Protein AF-A0A7S3JHF4-F1 (afdb_monomer)

Structure (mmCIF, N/CA/C/O backbone):
data_AF-A0A7S3JHF4-F1
#
_entry.id   AF-A0A7S3JHF4-F1
#
loop_
_atom_site.group_PDB
_atom_site.id
_atom_site.type_symbol
_atom_site.label_atom_id
_atom_site.label_alt_id
_atom_site.label_comp_id
_atom_site.label_asym_id
_atom_site.label_entity_id
_atom_site.label_seq_id
_atom_site.pdbx_PDB_ins_code
_atom_site.Cartn_x
_atom_site.Cartn_y
_atom_site.Cartn_z
_atom_site.occupancy
_atom_site.B_iso_or_equiv
_atom_site.auth_seq_id
_atom_site.auth_comp_id
_atom_site.auth_asym_id
_atom_site.auth_atom_id
_atom_site.pdbx_PDB_model_num
ATOM 1 N N . HIS A 1 1 ? -12.351 -15.650 -15.885 1.00 65.19 1 HIS A N 1
ATOM 2 C CA . HIS A 1 1 ? -13.667 -15.090 -15.535 1.00 65.19 1 HIS A CA 1
ATOM 3 C C . HIS A 1 1 ? -14.521 -16.202 -14.937 1.00 65.19 1 HIS A C 1
ATOM 5 O O . HIS A 1 1 ? -14.428 -17.332 -15.411 1.00 65.19 1 HIS A O 1
ATOM 11 N N . ARG A 1 2 ? -15.262 -15.933 -13.858 1.00 77.56 2 ARG A N 1
ATOM 12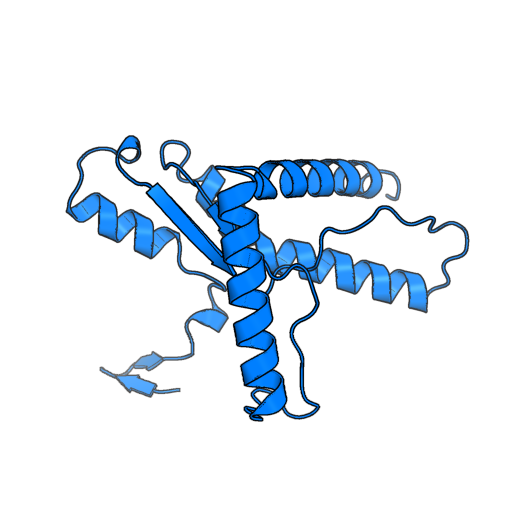 C CA . ARG A 1 2 ? -16.163 -16.909 -13.215 1.00 77.56 2 ARG A CA 1
ATOM 13 C C . ARG 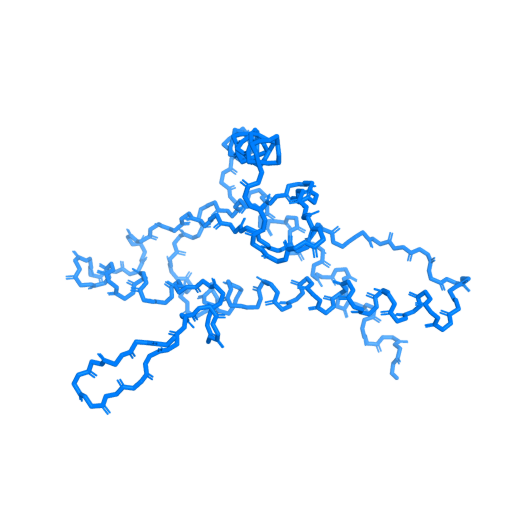A 1 2 ? -17.614 -16.512 -13.448 1.00 77.56 2 ARG A C 1
ATOM 15 O O . ARG A 1 2 ? -17.905 -15.326 -13.492 1.00 77.56 2 ARG A O 1
ATOM 22 N N . HIS A 1 3 ? -18.497 -17.496 -13.583 1.00 88.44 3 HIS A N 1
ATOM 23 C CA . HIS A 1 3 ? -19.930 -17.263 -13.731 1.00 88.44 3 HIS A CA 1
ATOM 24 C C . HIS A 1 3 ? -20.637 -17.627 -12.427 1.00 88.44 3 HIS A C 1
ATOM 26 O O . HIS A 1 3 ? -20.458 -18.742 -11.935 1.00 88.44 3 HIS A O 1
ATOM 32 N N . LEU A 1 4 ? -21.403 -16.692 -11.874 1.00 90.25 4 LEU A N 1
ATOM 33 C CA . LEU A 1 4 ? -22.211 -16.882 -10.669 1.00 90.25 4 LEU A CA 1
ATOM 34 C C . LEU A 1 4 ? -23.491 -16.052 -10.820 1.00 90.25 4 LEU A C 1
ATOM 36 O O . LEU A 1 4 ? -23.422 -14.914 -11.272 1.00 90.25 4 LEU A O 1
ATOM 40 N N . ASP A 1 5 ? -24.649 -16.638 -10.518 1.00 92.25 5 ASP A N 1
ATOM 41 C CA . ASP A 1 5 ? -25.967 -15.978 -10.554 1.00 92.25 5 ASP A CA 1
ATOM 42 C C . ASP A 1 5 ? -26.283 -15.207 -11.852 1.00 92.25 5 ASP A C 1
ATOM 44 O O . ASP A 1 5 ? -26.913 -14.156 -11.842 1.00 92.25 5 ASP A O 1
ATOM 48 N N . GLY A 1 6 ? -25.838 -15.726 -13.001 1.00 93.94 6 GLY A N 1
ATOM 49 C CA . GLY A 1 6 ? -26.054 -15.088 -14.308 1.00 93.94 6 GLY A CA 1
ATOM 50 C C . GLY A 1 6 ? -25.102 -13.928 -14.625 1.00 93.94 6 GLY A C 1
ATOM 51 O O . GLY A 1 6 ? -25.215 -13.331 -15.694 1.00 93.94 6 GLY A O 1
ATOM 52 N N . HIS A 1 7 ? -24.137 -13.643 -13.751 1.00 91.50 7 HIS A N 1
ATOM 53 C CA . HIS A 1 7 ? -23.118 -12.614 -13.938 1.00 91.50 7 HIS A CA 1
ATOM 54 C C . HIS A 1 7 ? -21.742 -13.215 -14.242 1.00 91.50 7 HIS A C 1
ATOM 56 O O . HIS A 1 7 ? -21.402 -14.311 -13.785 1.00 91.50 7 HIS A O 1
ATOM 62 N N . THR A 1 8 ? -20.928 -12.468 -14.993 1.00 91.12 8 THR A N 1
ATOM 63 C CA . THR A 1 8 ? -19.531 -12.806 -15.293 1.00 91.12 8 THR A CA 1
ATOM 64 C C . THR A 1 8 ? -18.600 -11.920 -14.480 1.00 91.12 8 THR A C 1
ATOM 66 O O . THR A 1 8 ? -18.559 -10.708 -14.669 1.00 91.12 8 THR A O 1
ATOM 69 N N . PHE A 1 9 ? -17.813 -12.542 -13.611 1.00 87.00 9 PHE A N 1
ATOM 70 C CA . PHE A 1 9 ? -16.869 -11.873 -12.728 1.00 87.00 9 PHE A CA 1
ATOM 71 C C . PHE A 1 9 ? -15.453 -11.934 -13.295 1.00 87.00 9 PHE A C 1
ATOM 73 O O . PHE A 1 9 ? -14.982 -12.981 -13.770 1.00 87.00 9 PHE A O 1
ATOM 80 N N . VAL A 1 10 ? -14.772 -10.798 -13.214 1.00 88.12 10 VAL A N 1
ATOM 81 C CA . VAL A 1 10 ? -13.343 -10.632 -13.488 1.00 88.12 10 VAL A CA 1
ATOM 82 C C . VAL A 1 10 ? -12.601 -10.380 -12.180 1.00 88.12 10 VAL A C 1
ATOM 84 O O . VAL A 1 10 ? -13.220 -10.232 -11.130 1.00 88.12 10 VAL A O 1
ATOM 87 N N . ASP A 1 11 ? -11.274 -10.402 -12.241 1.00 82.69 11 ASP A N 1
ATOM 88 C CA . ASP A 1 11 ? -10.443 -10.107 -11.080 1.00 82.69 11 ASP A CA 1
ATOM 89 C C . ASP A 1 11 ? -10.681 -8.673 -10.581 1.00 82.69 11 ASP A C 1
ATOM 91 O O . ASP A 1 11 ? -10.737 -7.745 -11.394 1.00 82.69 11 ASP A O 1
ATOM 95 N N . GLY A 1 12 ? -10.806 -8.502 -9.260 1.00 79.44 12 GLY A N 1
ATOM 96 C CA . GLY A 1 12 ? -11.060 -7.202 -8.625 1.00 79.44 12 GLY A CA 1
ATOM 97 C C . GLY A 1 12 ? -9.953 -6.178 -8.888 1.00 79.44 12 GLY A C 1
ATOM 98 O O . GLY A 1 12 ? -10.256 -4.994 -9.020 1.00 79.44 12 GLY A O 1
ATOM 99 N N . GLY A 1 13 ? -8.721 -6.656 -9.120 1.00 76.06 13 GLY A N 1
ATOM 100 C CA . GLY A 1 13 ? -7.568 -5.875 -9.577 1.00 76.06 13 GLY A CA 1
ATOM 101 C C . GLY A 1 13 ? -7.797 -5.113 -10.884 1.00 76.06 13 GLY A C 1
ATOM 102 O O . GLY A 1 13 ? -7.084 -4.161 -11.184 1.00 76.06 13 GLY A O 1
ATOM 103 N N . SER A 1 14 ? -8.809 -5.505 -11.665 1.00 74.44 14 SER A N 1
ATOM 104 C CA . SER A 1 14 ? -9.204 -4.800 -12.893 1.00 74.44 14 SER A CA 1
ATOM 105 C C . SER A 1 14 ? -9.947 -3.488 -12.619 1.00 74.44 14 SER A C 1
ATOM 107 O O . SER A 1 14 ? -10.096 -2.683 -13.535 1.00 74.44 14 SER A O 1
ATOM 109 N N . ILE A 1 15 ? -10.469 -3.311 -11.401 1.00 76.19 15 ILE A N 1
ATOM 110 C CA . ILE A 1 15 ? -11.224 -2.125 -10.976 1.00 76.19 15 ILE A CA 1
ATOM 111 C C . ILE A 1 15 ? -10.431 -1.359 -9.916 1.00 76.19 15 ILE A C 1
ATOM 113 O O . ILE A 1 15 ? -10.249 -0.157 -10.062 1.00 76.19 15 ILE A O 1
ATOM 117 N N . TRP A 1 16 ? -9.936 -2.059 -8.894 1.00 71.88 16 TRP A N 1
ATOM 118 C CA . TRP A 1 16 ? -9.186 -1.485 -7.777 1.00 71.88 16 TRP A CA 1
ATOM 119 C C . TRP A 1 16 ? -7.898 -2.269 -7.577 1.00 71.88 16 TRP A C 1
ATOM 121 O O . TRP A 1 16 ? -7.949 -3.491 -7.452 1.00 71.88 16 TRP A O 1
ATOM 131 N N . ASN A 1 17 ? -6.751 -1.596 -7.484 1.00 75.88 17 ASN A N 1
ATOM 132 C CA . ASN A 1 17 ? -5.497 -2.281 -7.152 1.00 75.88 17 ASN A CA 1
ATOM 133 C C . ASN A 1 17 ? -5.544 -2.815 -5.709 1.00 75.88 17 ASN A C 1
ATOM 135 O O . ASN A 1 17 ? -5.064 -3.909 -5.413 1.00 75.88 17 ASN A O 1
ATOM 139 N N . ILE A 1 18 ? -6.174 -2.050 -4.814 1.00 84.69 18 ILE A N 1
ATOM 140 C CA . ILE A 1 18 ? -6.460 -2.453 -3.440 1.00 84.69 18 ILE A CA 1
ATOM 141 C C . ILE A 1 18 ? -7.804 -1.880 -2.977 1.00 84.69 18 ILE A C 1
ATOM 143 O O . ILE A 1 18 ? -8.032 -0.675 -3.039 1.00 84.69 18 ILE A O 1
ATOM 147 N N . ASP A 1 19 ? -8.687 -2.742 -2.474 1.00 89.12 19 ASP A N 1
ATOM 148 C CA . ASP A 1 19 ? -10.003 -2.338 -1.969 1.00 89.12 19 ASP A CA 1
ATOM 149 C C . ASP A 1 19 ? -9.931 -1.895 -0.497 1.00 89.12 19 ASP A C 1
ATOM 151 O O . ASP A 1 19 ? -10.255 -2.639 0.431 1.00 89.12 19 ASP A O 1
ATOM 155 N N . LEU A 1 20 ? -9.435 -0.675 -0.273 1.00 91.56 20 LEU A N 1
ATOM 156 C CA . LEU A 1 20 ? -9.377 -0.084 1.068 1.00 91.56 20 LEU A CA 1
ATOM 157 C C . LEU A 1 20 ? -10.745 0.413 1.546 1.00 91.56 20 LEU A C 1
ATOM 159 O O . LEU A 1 20 ? -11.016 0.344 2.743 1.00 91.56 20 LEU A O 1
ATOM 163 N N . SER A 1 21 ? -11.608 0.881 0.639 1.00 92.31 21 SER A N 1
ATOM 164 C CA . SER A 1 21 ? -12.961 1.322 0.994 1.00 92.31 21 SER A CA 1
ATOM 165 C C . SER A 1 21 ? -13.779 0.174 1.562 1.00 92.31 21 SER A C 1
ATOM 167 O O . SER A 1 21 ? -14.309 0.308 2.659 1.00 92.31 21 SER A O 1
ATOM 169 N N . GLY A 1 22 ? -13.806 -0.979 0.886 1.00 93.19 22 GLY A N 1
ATOM 170 C CA . GLY A 1 22 ? -14.519 -2.156 1.375 1.00 93.19 22 GLY A CA 1
ATOM 171 C C . GLY A 1 22 ? -13.990 -2.636 2.728 1.00 93.19 22 GLY A C 1
ATOM 172 O O . GLY A 1 22 ? -14.768 -3.041 3.593 1.00 93.19 22 GLY A O 1
ATOM 173 N N . ALA A 1 23 ? -12.677 -2.530 2.964 1.00 93.81 23 ALA A N 1
ATOM 174 C CA . ALA A 1 23 ? -12.089 -2.835 4.268 1.00 93.81 23 ALA A CA 1
ATOM 175 C C . ALA A 1 23 ? -12.581 -1.878 5.372 1.00 93.81 23 ALA A C 1
ATOM 177 O O . ALA A 1 23 ? -12.951 -2.337 6.453 1.00 93.81 23 ALA A O 1
ATOM 178 N N . ILE A 1 24 ? -12.624 -0.568 5.103 1.00 96.38 24 ILE A N 1
ATOM 179 C CA . ILE A 1 24 ? -13.113 0.447 6.050 1.00 96.38 24 ILE A CA 1
ATOM 180 C C . ILE A 1 24 ? -14.614 0.278 6.304 1.00 96.38 24 ILE A C 1
ATOM 182 O O . ILE A 1 24 ? -15.036 0.246 7.458 1.00 96.38 24 ILE A O 1
ATOM 186 N N . GLU A 1 25 ? -15.416 0.109 5.251 1.00 95.69 25 GLU A N 1
ATOM 187 C CA . GLU A 1 25 ? -16.860 -0.129 5.355 1.00 95.69 25 GLU A CA 1
ATOM 188 C C . GLU A 1 25 ? -17.157 -1.365 6.203 1.00 95.69 25 GLU A C 1
ATOM 190 O O . GLU A 1 25 ? -18.037 -1.334 7.062 1.00 95.69 25 GLU A O 1
ATOM 195 N N . ARG A 1 26 ? -16.358 -2.427 6.048 1.00 96.50 26 ARG A N 1
ATOM 196 C CA . ARG A 1 26 ? -16.491 -3.627 6.871 1.00 96.50 26 ARG A CA 1
ATOM 197 C C . ARG A 1 26 ? -16.171 -3.376 8.345 1.00 96.50 26 ARG A C 1
ATOM 199 O O . ARG A 1 26 ? -16.798 -3.986 9.209 1.00 96.50 26 ARG A O 1
ATOM 206 N N . CYS A 1 27 ? -15.208 -2.506 8.648 1.00 97.44 27 CYS A N 1
ATOM 207 C CA . CYS A 1 27 ? -14.916 -2.092 10.020 1.00 97.44 27 CYS A CA 1
ATOM 208 C C . CYS A 1 27 ? -16.058 -1.257 10.619 1.00 97.44 27 CYS A C 1
ATOM 210 O O . CYS A 1 27 ? -16.412 -1.472 11.775 1.00 97.44 27 CYS A O 1
ATOM 212 N N . LEU A 1 28 ? -16.684 -0.374 9.839 1.00 97.25 28 LEU A N 1
ATOM 213 C CA . LEU A 1 28 ? -17.820 0.448 10.283 1.00 97.25 28 LEU A CA 1
ATOM 214 C C . LEU A 1 28 ? -19.084 -0.363 10.611 1.00 97.25 28 LEU A C 1
ATOM 216 O O . LEU A 1 28 ? -19.996 0.145 11.252 1.00 97.25 28 LEU A O 1
ATOM 220 N N . GLU A 1 29 ? -19.152 -1.638 10.224 1.00 97.88 29 GLU A N 1
ATOM 221 C CA . GLU A 1 29 ? -20.215 -2.530 10.700 1.00 97.88 29 GLU A CA 1
ATOM 222 C C . GLU A 1 29 ? -20.056 -2.932 12.178 1.00 97.88 29 GLU A C 1
ATOM 224 O O . GLU A 1 29 ? -21.006 -3.439 12.779 1.00 97.88 29 GLU A O 1
ATOM 229 N N . VAL A 1 30 ? -18.860 -2.769 12.757 1.00 97.25 30 VAL A N 1
ATOM 230 C CA . VAL A 1 30 ? -18.540 -3.203 14.129 1.00 97.25 30 VAL A CA 1
ATOM 231 C C . VAL A 1 30 ? -18.066 -2.078 15.051 1.00 97.25 30 VAL A C 1
ATOM 233 O O . VAL A 1 30 ? -18.056 -2.284 16.264 1.00 97.25 30 VAL A O 1
ATOM 236 N N . VAL A 1 31 ? -17.678 -0.919 14.510 1.00 97.12 31 VAL A N 1
ATOM 237 C CA . VAL A 1 31 ? -17.322 0.283 15.281 1.00 97.12 31 VAL A CA 1
ATOM 238 C C . VAL A 1 31 ? -18.188 1.474 14.882 1.00 97.12 31 VAL A C 1
ATOM 240 O O . VAL A 1 31 ? -18.612 1.575 13.734 1.00 97.12 31 VAL A O 1
ATOM 243 N N . ASP A 1 32 ? -18.420 2.386 15.827 1.00 95.31 32 ASP A N 1
ATOM 244 C CA . ASP A 1 32 ? -19.313 3.536 15.637 1.00 95.31 32 ASP A CA 1
ATOM 245 C C . ASP A 1 32 ? -18.604 4.784 15.066 1.00 95.31 32 ASP A C 1
ATOM 247 O O . ASP A 1 32 ? -19.268 5.662 14.511 1.00 95.31 32 ASP A O 1
ATOM 251 N N . ASP A 1 33 ? -17.274 4.896 15.193 1.00 95.62 33 ASP A N 1
ATOM 252 C CA . ASP A 1 33 ? -16.486 6.015 14.652 1.00 95.62 33 ASP A CA 1
ATOM 253 C C . ASP A 1 33 ? -15.319 5.509 13.790 1.00 95.62 33 ASP A C 1
ATOM 255 O O . ASP A 1 33 ? -14.600 4.576 14.145 1.00 95.62 33 ASP A O 1
ATOM 259 N N . GLU A 1 34 ? -15.082 6.185 12.665 1.00 95.69 34 GLU A N 1
ATOM 260 C CA . GLU A 1 34 ? -13.926 5.963 11.790 1.00 95.69 34 GLU A CA 1
ATOM 261 C C . GLU A 1 34 ? -12.589 6.113 12.529 1.00 95.69 34 GLU A C 1
ATOM 263 O O . GLU A 1 34 ? -11.600 5.491 12.148 1.00 95.69 34 GLU A O 1
ATOM 268 N N . ALA A 1 35 ? -12.555 6.930 13.587 1.00 97.06 35 ALA A N 1
ATOM 269 C CA . ALA A 1 35 ? -11.369 7.131 14.417 1.00 97.06 35 ALA A CA 1
ATOM 270 C C . ALA A 1 35 ? -10.903 5.860 15.154 1.00 97.06 35 ALA A C 1
ATOM 272 O O . ALA A 1 35 ? -9.747 5.794 15.570 1.00 97.06 35 ALA A O 1
ATOM 273 N N . ASP A 1 36 ? -11.769 4.850 15.284 1.00 97.25 36 ASP A N 1
ATOM 274 C CA . ASP A 1 36 ? -11.429 3.553 15.881 1.00 97.25 36 ASP A CA 1
ATOM 275 C C . ASP A 1 36 ? -10.822 2.570 14.860 1.00 97.25 36 ASP A C 1
ATOM 277 O O . ASP A 1 36 ? -10.466 1.438 15.201 1.00 97.25 36 ASP A O 1
ATOM 281 N N . ILE A 1 37 ? -10.693 2.983 13.594 1.00 97.69 37 ILE A N 1
ATOM 282 C CA . ILE A 1 37 ? -10.186 2.151 12.504 1.00 97.69 37 ILE A CA 1
ATOM 283 C C . ILE A 1 37 ? -8.709 2.457 12.262 1.00 97.69 37 ILE A C 1
ATOM 285 O O . ILE A 1 37 ? -8.321 3.592 11.981 1.00 97.69 37 ILE A O 1
ATOM 289 N N . ILE A 1 38 ? -7.890 1.405 12.297 1.00 96.00 38 ILE A N 1
ATOM 290 C CA . ILE A 1 38 ? -6.467 1.458 11.956 1.00 96.00 38 ILE A CA 1
ATOM 291 C C . ILE A 1 38 ? -6.227 0.610 10.709 1.00 96.00 38 ILE A C 1
ATOM 293 O O . ILE A 1 38 ? -6.538 -0.581 10.693 1.00 96.00 38 ILE A O 1
ATOM 297 N N . ILE A 1 39 ? -5.626 1.212 9.685 1.00 94.62 39 ILE A N 1
ATOM 298 C CA . ILE A 1 39 ? -5.282 0.553 8.425 1.00 94.62 39 ILE A CA 1
ATOM 299 C C . ILE A 1 39 ? -3.764 0.474 8.272 1.00 94.62 39 ILE A C 1
ATOM 301 O O . ILE A 1 39 ? -3.064 1.490 8.249 1.00 94.62 39 ILE A O 1
ATOM 305 N N . ASP A 1 40 ? -3.276 -0.751 8.086 1.00 93.00 40 ASP A N 1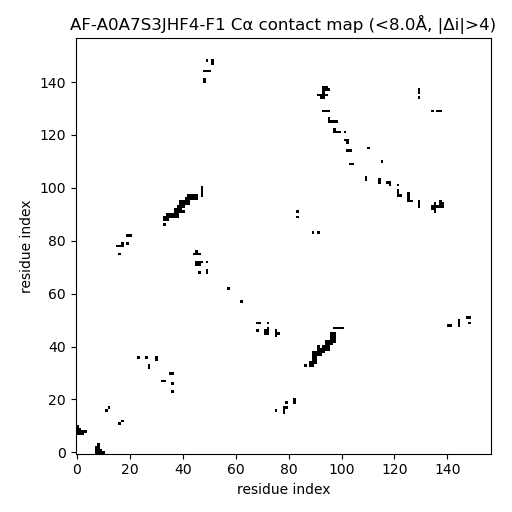
ATOM 306 C CA . ASP A 1 40 ? -1.927 -1.036 7.614 1.00 93.00 40 ASP A CA 1
ATOM 307 C C . ASP A 1 40 ? -2.006 -1.631 6.211 1.00 93.00 40 ASP A C 1
ATOM 309 O O . ASP A 1 40 ? -2.634 -2.665 5.987 1.00 93.00 40 ASP A O 1
ATOM 313 N N . THR A 1 41 ? -1.356 -0.980 5.256 1.00 90.62 41 THR A N 1
ATOM 314 C CA . THR A 1 41 ? -1.389 -1.381 3.853 1.00 90.62 41 THR A CA 1
ATOM 315 C C . THR A 1 41 ? -0.049 -1.954 3.421 1.00 90.62 41 THR A C 1
ATOM 317 O O . THR A 1 41 ? 0.989 -1.315 3.598 1.00 90.62 41 THR A O 1
ATOM 320 N N . ILE A 1 42 ? -0.082 -3.127 2.790 1.00 88.81 42 ILE A N 1
ATOM 321 C CA . ILE A 1 42 ? 1.058 -3.719 2.085 1.00 88.81 42 ILE A CA 1
ATOM 322 C C . ILE A 1 42 ? 0.713 -3.724 0.601 1.00 88.81 42 ILE A C 1
ATOM 324 O O . ILE A 1 42 ? -0.265 -4.349 0.197 1.00 88.81 42 ILE A O 1
ATOM 328 N N . LEU A 1 43 ? 1.505 -3.029 -0.208 1.00 86.19 43 LEU A N 1
ATOM 329 C CA . LEU A 1 43 ? 1.352 -3.029 -1.658 1.00 86.19 43 LEU A CA 1
ATOM 330 C C . LEU A 1 43 ? 2.438 -3.903 -2.288 1.00 86.19 43 LEU A C 1
ATOM 332 O O . LEU A 1 43 ? 3.566 -3.949 -1.809 1.00 86.19 43 LEU A O 1
ATOM 336 N N . CYS A 1 44 ? 2.101 -4.589 -3.379 1.00 79.88 44 CYS A N 1
ATOM 337 C CA . CYS A 1 44 ? 3.059 -5.368 -4.182 1.00 79.88 44 CYS A CA 1
ATOM 338 C C . CYS A 1 44 ? 3.622 -4.561 -5.363 1.00 79.88 44 CYS A C 1
ATOM 340 O O . CYS A 1 44 ? 4.491 -5.017 -6.100 1.00 79.88 44 CYS A O 1
ATOM 342 N N . SER A 1 45 ? 3.084 -3.365 -5.560 1.00 70.06 45 SER A N 1
ATOM 343 C CA . SER A 1 45 ? 3.414 -2.412 -6.605 1.00 70.06 45 SER A CA 1
ATOM 344 C C . SER A 1 45 ? 3.207 -1.009 -6.039 1.00 70.06 45 SER A C 1
ATOM 346 O O . SER A 1 45 ? 2.606 -0.822 -4.985 1.00 70.06 45 SER A O 1
ATOM 348 N N . GLY A 1 46 ? 3.766 -0.009 -6.696 1.00 61.19 46 GLY A N 1
ATOM 349 C CA . GLY A 1 46 ? 4.015 1.287 -6.081 1.00 61.19 46 GLY A CA 1
ATOM 350 C C . GLY A 1 46 ? 5.449 1.590 -6.394 1.00 61.19 46 GLY A C 1
ATOM 351 O O . GLY A 1 46 ? 6.342 1.083 -5.718 1.00 61.19 46 GLY A O 1
ATOM 352 N N . ALA A 1 47 ? 5.656 2.273 -7.523 1.00 54.66 47 ALA A N 1
ATOM 353 C CA . ALA A 1 47 ? 6.996 2.493 -8.027 1.00 54.66 47 ALA A CA 1
ATOM 354 C C . ALA A 1 47 ? 7.859 3.058 -6.896 1.00 54.66 47 ALA A C 1
ATOM 356 O O . ALA A 1 47 ? 7.384 3.803 -6.030 1.00 54.66 47 ALA A O 1
ATOM 357 N N . GLN A 1 48 ? 9.117 2.639 -6.885 1.00 60.38 48 GLN A N 1
ATOM 358 C CA . GLN A 1 48 ? 10.127 3.210 -6.010 1.00 60.38 48 GLN A CA 1
ATOM 359 C C . GLN A 1 48 ? 9.954 4.729 -5.963 1.00 60.38 48 GLN A C 1
ATOM 361 O O . GLN A 1 48 ? 9.559 5.322 -6.972 1.00 60.38 48 GLN A O 1
ATOM 366 N N . ASN A 1 49 ? 10.215 5.348 -4.806 1.00 60.84 49 ASN A N 1
ATOM 367 C CA . ASN A 1 49 ? 10.133 6.804 -4.681 1.00 60.84 49 ASN A CA 1
ATOM 368 C C . ASN A 1 49 ? 10.761 7.446 -5.917 1.00 60.84 49 ASN A C 1
ATOM 370 O O . ASN A 1 49 ? 11.934 7.197 -6.201 1.00 60.84 49 ASN A O 1
ATOM 374 N N . ILE A 1 50 ? 9.973 8.227 -6.659 1.00 67.19 50 ILE A N 1
ATOM 375 C CA . ILE A 1 50 ? 10.485 8.901 -7.842 1.00 67.19 50 ILE A CA 1
ATOM 376 C C . ILE A 1 50 ? 11.575 9.846 -7.352 1.00 67.19 50 ILE A C 1
ATOM 378 O O . ILE A 1 50 ? 11.306 10.792 -6.605 1.00 67.19 50 ILE A O 1
ATOM 382 N N . THR A 1 51 ? 12.813 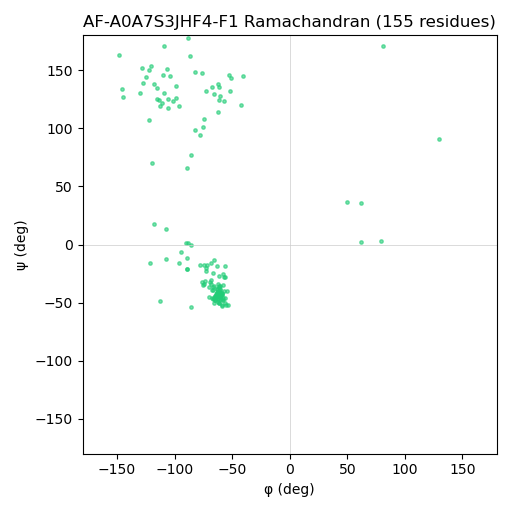9.572 -7.749 1.00 68.81 51 THR A N 1
ATOM 383 C CA . THR A 1 51 ? 13.936 10.458 -7.472 1.00 68.81 51 THR A CA 1
ATOM 384 C C . THR A 1 51 ? 13.878 11.653 -8.407 1.00 68.81 51 THR A C 1
ATOM 386 O O . THR A 1 51 ? 13.435 11.555 -9.559 1.00 68.81 51 THR A O 1
ATOM 389 N N . GLN A 1 52 ? 14.331 12.799 -7.910 1.00 73.06 52 GLN A N 1
ATOM 390 C CA . GLN A 1 52 ? 14.605 13.938 -8.770 1.00 73.06 52 GLN A CA 1
ATOM 391 C C . GLN A 1 52 ? 15.772 13.570 -9.691 1.00 73.06 52 GLN A C 1
ATOM 393 O O . GLN A 1 52 ? 16.799 13.081 -9.225 1.00 73.06 52 GLN A O 1
ATOM 398 N N . GLU A 1 53 ? 15.593 13.785 -10.988 1.00 80.19 53 GLU A N 1
ATOM 399 C CA . GLU A 1 53 ? 16.608 13.524 -12.005 1.00 80.19 53 GLU A CA 1
ATOM 400 C C . GLU A 1 53 ? 16.845 14.798 -12.813 1.00 80.19 53 GLU A C 1
ATOM 402 O O . GLU A 1 53 ? 15.913 15.565 -13.059 1.00 80.19 53 GLU A O 1
ATOM 407 N N . ASP A 1 54 ? 18.095 15.029 -13.212 1.00 81.81 54 ASP A N 1
ATOM 408 C CA . ASP A 1 54 ? 18.429 16.087 -14.160 1.00 81.81 54 ASP A CA 1
ATOM 409 C C . ASP A 1 54 ? 17.993 15.658 -15.567 1.00 81.81 54 ASP A C 1
ATOM 411 O O . ASP A 1 54 ? 18.583 14.769 -16.183 1.00 81.81 54 ASP A O 1
ATOM 415 N N . VAL A 1 55 ? 16.935 16.298 -16.062 1.00 84.62 55 VAL A N 1
ATOM 416 C CA . VAL A 1 55 ? 16.332 16.008 -17.370 1.00 84.62 55 VAL A CA 1
ATOM 417 C C . VAL A 1 55 ? 16.931 16.837 -18.509 1.00 84.62 55 VAL A C 1
ATOM 419 O O . VAL A 1 55 ? 16.506 16.693 -19.653 1.00 84.62 55 VAL A O 1
ATOM 422 N N . SER A 1 56 ? 17.924 17.693 -18.236 1.00 86.38 56 SER A N 1
ATOM 423 C CA . SER A 1 56 ? 18.480 18.640 -19.220 1.00 86.38 56 SER A CA 1
ATOM 424 C C . SER A 1 56 ? 19.025 17.975 -20.490 1.00 86.38 56 SER A C 1
ATOM 426 O O . SER A 1 56 ? 18.990 18.574 -21.562 1.00 86.38 56 SER A O 1
ATOM 428 N N . ASN A 1 57 ? 19.474 16.720 -20.390 1.00 88.62 57 ASN A N 1
ATOM 429 C CA . ASN A 1 57 ? 20.041 15.946 -21.498 1.00 88.62 57 ASN A CA 1
ATOM 430 C C . ASN A 1 57 ? 19.120 14.821 -22.003 1.00 88.62 57 ASN A C 1
ATOM 432 O O . ASN A 1 57 ? 19.568 13.919 -22.716 1.00 88.62 57 ASN A O 1
ATOM 436 N N . TYR A 1 58 ? 17.841 14.818 -21.621 1.00 90.19 58 TYR A N 1
ATOM 437 C CA . TYR A 1 58 ? 16.920 13.763 -22.030 1.00 90.19 58 TYR A CA 1
ATOM 438 C C . TYR A 1 58 ? 16.533 13.883 -23.506 1.00 90.19 58 TYR A C 1
ATOM 440 O O . TYR A 1 58 ? 16.104 14.930 -23.986 1.00 90.19 58 TYR A O 1
ATOM 448 N N . ASN A 1 59 ? 16.616 12.764 -24.225 1.00 90.38 59 ASN A N 1
ATOM 449 C CA . ASN A 1 59 ? 16.044 12.631 -25.563 1.00 90.38 59 ASN A CA 1
ATOM 450 C C . ASN A 1 59 ? 14.578 12.150 -25.491 1.00 90.38 59 ASN A C 1
ATOM 452 O O . ASN A 1 59 ? 14.047 11.878 -24.414 1.00 90.38 59 ASN A O 1
ATOM 456 N N . THR A 1 60 ? 13.908 12.019 -26.640 1.00 91.19 60 THR A N 1
ATOM 457 C CA . THR A 1 60 ? 12.500 11.580 -26.718 1.00 91.19 60 THR A CA 1
ATOM 458 C C . THR A 1 60 ? 12.239 10.244 -26.019 1.00 91.19 60 THR A C 1
ATOM 460 O O . THR A 1 60 ? 11.226 10.105 -25.338 1.00 91.19 60 THR A O 1
ATOM 463 N N . VAL A 1 61 ? 13.147 9.272 -26.146 1.00 89.50 61 VAL A N 1
ATOM 464 C CA . VAL A 1 61 ? 12.992 7.955 -25.510 1.00 89.50 61 VAL A CA 1
ATOM 465 C C . VAL A 1 61 ? 13.160 8.075 -23.998 1.00 89.50 61 VAL A C 1
ATOM 467 O O . VAL A 1 61 ? 12.328 7.557 -23.259 1.00 89.50 61 VAL A O 1
ATOM 470 N N . SER A 1 62 ? 14.172 8.808 -23.525 1.00 85.38 62 SER A N 1
ATOM 471 C CA . SER A 1 62 ? 14.370 9.067 -22.093 1.00 85.38 62 SER A CA 1
ATOM 472 C C . SER A 1 62 ? 13.164 9.777 -21.472 1.00 85.38 62 SER A C 1
ATOM 474 O O . SER A 1 62 ? 12.696 9.376 -20.409 1.00 85.38 62 SER A O 1
ATOM 476 N N . ASN A 1 63 ? 12.600 10.769 -22.169 1.00 86.75 63 ASN A N 1
ATOM 477 C CA . ASN A 1 63 ? 11.390 11.468 -21.732 1.00 86.75 63 ASN A CA 1
ATOM 478 C C . ASN A 1 63 ? 10.170 10.539 -21.664 1.00 86.75 63 ASN A C 1
ATOM 480 O O . ASN A 1 63 ? 9.423 10.586 -20.689 1.00 86.75 63 ASN A O 1
ATOM 484 N N . TYR A 1 64 ? 9.985 9.654 -22.647 1.00 84.88 64 TYR A N 1
ATOM 485 C CA . TYR A 1 64 ? 8.904 8.667 -22.614 1.00 84.88 64 TYR A CA 1
ATOM 486 C C . TYR A 1 64 ? 9.060 7.670 -21.458 1.00 84.88 64 TYR A C 1
ATOM 488 O O . TYR A 1 64 ? 8.099 7.404 -20.737 1.00 84.88 64 TYR A O 1
ATOM 496 N N . MET A 1 65 ? 10.271 7.154 -21.233 1.00 83.62 65 MET A N 1
ATOM 497 C CA . MET A 1 65 ? 10.540 6.234 -20.123 1.00 83.62 65 MET A CA 1
ATOM 498 C C . MET A 1 65 ? 10.294 6.915 -18.775 1.00 83.62 65 MET A C 1
ATOM 500 O O . MET A 1 65 ? 9.680 6.322 -17.889 1.00 83.62 65 MET A O 1
ATOM 504 N N . ARG A 1 66 ? 10.687 8.186 -18.640 1.00 84.38 66 ARG A N 1
ATOM 505 C CA . ARG A 1 66 ? 10.411 8.983 -17.443 1.00 84.38 66 ARG A CA 1
ATOM 506 C C . ARG A 1 66 ? 8.918 9.211 -17.232 1.00 84.38 66 ARG A C 1
ATOM 508 O O . ARG A 1 66 ? 8.430 9.002 -16.125 1.00 84.38 66 ARG A O 1
ATOM 515 N N . TYR A 1 67 ? 8.183 9.572 -18.283 1.00 85.12 67 TYR A N 1
ATOM 516 C CA . TYR A 1 67 ? 6.724 9.667 -18.237 1.00 85.12 67 TYR A CA 1
ATOM 517 C C . TYR A 1 67 ? 6.091 8.342 -17.795 1.00 85.12 67 TYR A C 1
ATOM 519 O O . TYR A 1 67 ? 5.251 8.337 -16.900 1.00 85.12 67 TYR A O 1
ATOM 527 N N . SER A 1 68 ? 6.532 7.213 -18.358 1.00 82.31 68 SER A N 1
ATOM 528 C CA . SER A 1 68 ? 6.025 5.886 -17.997 1.00 82.31 68 SER A CA 1
ATOM 529 C C . SER A 1 68 ? 6.288 5.544 -16.528 1.00 82.31 68 SER A C 1
ATOM 531 O O . SER A 1 68 ? 5.414 4.972 -15.878 1.00 82.31 68 SER A O 1
ATOM 533 N N . GLN A 1 69 ? 7.462 5.888 -15.992 1.00 77.44 69 GLN A N 1
ATOM 534 C CA . GLN A 1 69 ? 7.786 5.688 -14.576 1.00 77.44 69 GLN A CA 1
ATOM 535 C C . GLN A 1 69 ? 6.901 6.550 -13.669 1.00 77.44 69 GLN A C 1
ATOM 537 O O . GLN A 1 69 ? 6.314 6.031 -12.720 1.00 77.44 69 GLN A O 1
ATOM 542 N N . ILE A 1 70 ? 6.763 7.843 -13.989 1.00 80.94 70 ILE A N 1
ATOM 543 C CA . ILE A 1 70 ? 5.920 8.774 -13.230 1.00 80.94 70 ILE A CA 1
ATOM 544 C C . ILE A 1 70 ? 4.460 8.313 -13.267 1.00 80.94 70 ILE A C 1
ATOM 546 O O . ILE A 1 70 ? 3.826 8.177 -12.224 1.00 80.94 70 ILE A O 1
ATOM 550 N N . SER A 1 71 ? 3.926 8.017 -14.451 1.00 81.81 71 SER A N 1
ATOM 551 C CA . SER A 1 71 ? 2.546 7.555 -14.611 1.00 81.81 71 SER A CA 1
ATOM 552 C C . SER A 1 71 ? 2.293 6.258 -13.839 1.00 81.81 71 SER A C 1
ATOM 554 O O . SER A 1 71 ? 1.305 6.164 -13.117 1.00 81.81 71 SER A O 1
ATOM 556 N N . SER A 1 72 ? 3.217 5.295 -13.906 1.00 76.69 72 SER A N 1
ATOM 557 C CA . SER A 1 72 ? 3.126 4.041 -13.149 1.00 76.69 72 SER A CA 1
ATOM 558 C C . SER A 1 72 ? 3.108 4.266 -11.630 1.00 76.69 72 SER A C 1
ATOM 560 O O . SER A 1 72 ? 2.296 3.659 -10.927 1.00 76.69 72 SER A O 1
ATOM 562 N N . TYR A 1 73 ? 3.943 5.178 -11.115 1.00 76.75 73 TYR A N 1
ATOM 563 C CA . TYR A 1 73 ? 3.952 5.557 -9.697 1.00 76.75 73 TYR A CA 1
ATOM 564 C C . TYR A 1 73 ? 2.602 6.113 -9.238 1.00 76.75 73 TYR A C 1
ATOM 566 O O . TYR A 1 73 ? 2.043 5.631 -8.253 1.00 76.75 73 TYR A O 1
ATOM 574 N N . TYR A 1 74 ? 2.067 7.101 -9.965 1.00 76.69 74 TYR A N 1
ATOM 575 C CA . TYR A 1 74 ? 0.795 7.734 -9.619 1.00 76.69 74 TYR A CA 1
ATOM 576 C C . TYR A 1 74 ? -0.368 6.751 -9.723 1.00 76.69 74 TYR A C 1
ATOM 578 O O . TYR A 1 74 ? -1.171 6.681 -8.797 1.00 76.69 74 TYR A O 1
ATOM 586 N N . ASN A 1 75 ? -0.424 5.945 -10.786 1.00 78.31 75 ASN A N 1
ATOM 587 C CA . ASN A 1 75 ? -1.471 4.937 -10.949 1.00 78.31 75 ASN A CA 1
ATOM 588 C C . ASN A 1 75 ? -1.459 3.938 -9.785 1.00 78.31 75 ASN A C 1
ATOM 590 O O . ASN A 1 75 ? -2.505 3.654 -9.213 1.00 78.31 75 ASN A O 1
ATOM 594 N N . SER A 1 76 ? -0.274 3.484 -9.365 1.00 76.19 76 SER A N 1
ATOM 595 C CA . SER A 1 76 ? -0.138 2.507 -8.275 1.00 76.19 76 SER A CA 1
ATOM 596 C C . SER A 1 76 ? -0.562 3.043 -6.898 1.00 76.19 76 SER A C 1
ATOM 598 O O . SER A 1 76 ? -0.892 2.250 -6.020 1.00 76.19 76 SER A O 1
ATOM 600 N N . LEU A 1 77 ? -0.522 4.365 -6.687 1.00 80.69 77 LEU A N 1
ATOM 601 C CA . LEU A 1 77 ? -0.832 5.012 -5.403 1.00 80.69 77 LEU A CA 1
ATOM 602 C C . LEU A 1 77 ? -2.170 5.757 -5.380 1.00 80.69 77 LEU A C 1
ATOM 604 O O . LEU A 1 77 ? -2.606 6.161 -4.302 1.00 80.69 77 LEU A O 1
ATOM 608 N N . SER A 1 78 ? -2.791 5.968 -6.541 1.00 82.38 78 SER A N 1
ATOM 609 C CA . SER A 1 78 ? -3.995 6.789 -6.688 1.00 82.38 78 SER A CA 1
ATOM 610 C C . SER A 1 78 ? -5.129 6.331 -5.767 1.00 82.38 78 SER A C 1
ATOM 612 O O . SER A 1 78 ? -5.572 7.139 -4.952 1.00 82.38 78 SER A O 1
ATOM 614 N N . ASP A 1 79 ? -5.470 5.038 -5.794 1.00 84.62 79 ASP A N 1
ATOM 615 C CA . ASP A 1 79 ? -6.474 4.422 -4.915 1.00 84.62 79 ASP A CA 1
ATOM 616 C C . ASP A 1 79 ? -6.178 4.698 -3.433 1.00 84.62 79 ASP A C 1
ATOM 618 O O . ASP A 1 79 ? -7.015 5.225 -2.703 1.00 84.62 79 ASP A O 1
ATOM 622 N N . TYR A 1 80 ? -4.950 4.416 -2.981 1.00 87.81 80 TYR A N 1
ATOM 623 C CA . TYR A 1 80 ? -4.554 4.613 -1.582 1.00 87.81 80 TYR A CA 1
ATOM 624 C C . TYR A 1 80 ? -4.724 6.071 -1.136 1.00 87.81 80 TYR A C 1
ATOM 626 O O . TYR A 1 80 ? -5.277 6.345 -0.069 1.00 87.81 80 TYR A O 1
ATOM 634 N N . GLU A 1 81 ? -4.233 7.021 -1.934 1.00 86.81 81 GLU A N 1
ATOM 635 C CA . GLU A 1 81 ? -4.276 8.438 -1.574 1.00 86.81 81 GLU A CA 1
ATOM 636 C C . GLU A 1 81 ? -5.697 9.017 -1.692 1.00 86.81 81 GLU A C 1
ATOM 638 O O . GLU A 1 81 ? -6.045 9.929 -0.942 1.00 86.81 81 GLU A O 1
ATOM 643 N N . GLU A 1 82 ? -6.521 8.514 -2.614 1.00 88.56 82 GLU A N 1
ATOM 644 C CA . GLU A 1 82 ? -7.937 8.876 -2.721 1.00 88.56 82 GLU A CA 1
ATOM 645 C C . GLU A 1 82 ? -8.730 8.398 -1.507 1.00 88.56 82 GLU A C 1
ATOM 647 O O . GLU A 1 82 ? -9.373 9.221 -0.853 1.00 88.56 82 GLU A O 1
ATOM 652 N N . ILE A 1 83 ? -8.602 7.123 -1.134 1.00 91.38 83 ILE A N 1
ATOM 653 C CA . ILE A 1 83 ? -9.300 6.574 0.033 1.00 91.38 83 ILE A CA 1
ATOM 654 C C . ILE A 1 83 ? -8.835 7.259 1.317 1.00 91.38 83 ILE A C 1
ATOM 656 O O . ILE A 1 83 ? -9.658 7.666 2.134 1.00 91.38 83 ILE A O 1
ATOM 660 N N . LY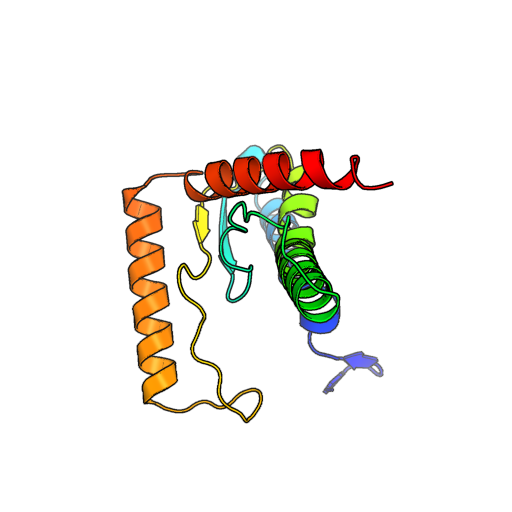S A 1 84 ? -7.531 7.512 1.470 1.00 91.25 84 LYS A N 1
ATOM 661 C CA . LYS A 1 84 ? -7.021 8.273 2.617 1.00 91.25 84 LYS A CA 1
ATOM 662 C C . LYS A 1 84 ? -7.626 9.679 2.724 1.00 91.25 84 LYS A C 1
ATOM 664 O O . LYS A 1 84 ? -7.829 10.168 3.833 1.00 91.25 84 LYS A O 1
ATOM 669 N N . ARG A 1 85 ? -7.910 10.350 1.600 1.00 91.62 85 ARG A N 1
ATOM 670 C CA . ARG A 1 85 ? -8.613 11.648 1.603 1.00 91.62 85 ARG A CA 1
ATOM 671 C C . ARG A 1 85 ? -10.107 11.503 1.898 1.00 91.62 85 ARG A C 1
ATOM 673 O O . ARG A 1 85 ? -10.667 12.403 2.518 1.00 91.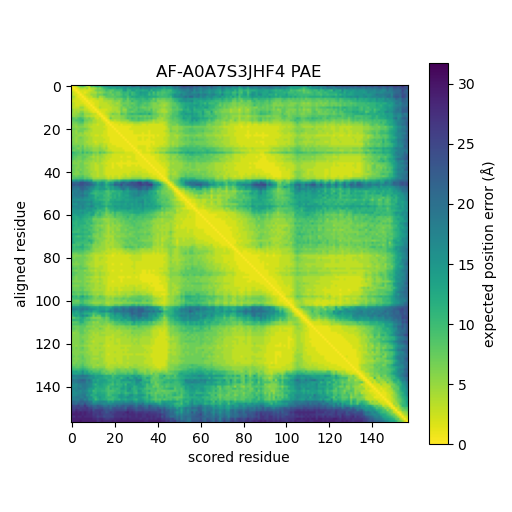62 85 ARG A O 1
ATOM 680 N N . GLY A 1 86 ? -10.729 10.415 1.445 1.00 94.12 86 GLY A N 1
ATOM 681 C CA . GLY A 1 86 ? -12.147 10.120 1.662 1.00 94.12 86 GLY A CA 1
ATOM 682 C C . GLY A 1 86 ? -12.493 9.785 3.114 1.00 94.12 86 GLY A C 1
ATOM 683 O O . GLY A 1 86 ? -13.566 10.163 3.571 1.00 94.12 86 GLY A O 1
ATOM 684 N N . TYR A 1 87 ? -11.562 9.169 3.848 1.00 95.06 87 TYR A N 1
ATOM 685 C CA . TYR A 1 87 ? -11.737 8.754 5.245 1.00 95.06 87 TYR A CA 1
ATOM 686 C C . TYR A 1 87 ? -10.720 9.445 6.168 1.00 95.06 87 TYR A C 1
ATOM 688 O O . TYR A 1 87 ? -9.781 8.815 6.662 1.00 95.06 87 TYR A O 1
ATOM 696 N N . PRO A 1 88 ? -10.853 10.764 6.399 1.00 95.12 88 PRO A N 1
ATOM 697 C CA . PRO A 1 88 ? -9.836 11.562 7.084 1.00 95.12 88 PRO A CA 1
ATOM 698 C C . PRO A 1 88 ? -9.673 11.227 8.573 1.00 95.12 88 PRO A C 1
ATOM 700 O O . PRO A 1 88 ? -8.688 11.654 9.178 1.00 95.12 88 PRO A O 1
ATOM 703 N N . LYS A 1 89 ? -10.636 10.520 9.177 1.00 96.69 89 LYS A N 1
ATOM 704 C CA . LYS A 1 89 ? -10.587 10.111 10.584 1.00 96.69 89 LYS A CA 1
ATOM 705 C C . LYS A 1 89 ? -9.900 8.762 10.802 1.00 96.69 89 LYS A C 1
ATOM 707 O O . LYS A 1 89 ? -9.434 8.520 11.909 1.00 96.69 89 LYS A O 1
ATOM 712 N N . VAL A 1 90 ? -9.819 7.920 9.772 1.00 96.50 90 VAL A N 1
ATOM 713 C CA . VAL A 1 90 ? -9.170 6.605 9.844 1.00 96.50 90 VAL A CA 1
ATOM 714 C C . VAL A 1 90 ? -7.662 6.772 10.029 1.00 96.50 90 VAL A C 1
ATOM 716 O O . VAL A 1 90 ? -7.008 7.560 9.335 1.00 96.50 90 VAL A O 1
ATOM 719 N N . GLU A 1 91 ? -7.071 5.996 10.937 1.00 95.00 91 GLU A N 1
ATOM 720 C CA . GLU A 1 91 ? -5.626 5.988 11.139 1.00 95.00 91 GLU A CA 1
ATOM 721 C C . GLU A 1 91 ? -4.943 5.081 10.106 1.00 95.00 91 GLU A C 1
ATOM 723 O O . GLU A 1 91 ? -4.822 3.868 10.273 1.00 95.00 91 GLU A O 1
ATOM 728 N N . PHE A 1 92 ? -4.417 5.675 9.038 1.00 92.44 92 PHE A N 1
ATOM 729 C CA . PHE A 1 92 ? -3.510 4.976 8.124 1.00 92.44 92 PHE A CA 1
ATOM 730 C C . PHE A 1 92 ? -2.118 4.912 8.753 1.00 92.44 92 PHE A C 1
ATOM 732 O O . PHE A 1 92 ? -1.325 5.849 8.620 1.00 92.44 92 PHE A O 1
ATOM 739 N N . ARG A 1 93 ? -1.803 3.817 9.445 1.00 92.81 93 ARG A N 1
ATOM 740 C CA . ARG A 1 93 ? -0.621 3.717 10.307 1.00 92.81 93 ARG A CA 1
ATOM 741 C C . ARG A 1 93 ? 0.632 3.301 9.540 1.00 92.81 93 ARG A C 1
ATOM 743 O O . ARG A 1 93 ? 1.635 4.026 9.569 1.00 92.81 93 ARG A O 1
ATOM 750 N N . TYR A 1 94 ? 0.582 2.194 8.803 1.00 90.81 94 TYR A N 1
ATOM 751 C CA . TYR A 1 94 ? 1.683 1.745 7.949 1.00 90.81 94 TYR A CA 1
ATOM 752 C C . TYR A 1 94 ? 1.289 1.688 6.471 1.00 90.81 94 TYR A C 1
ATOM 754 O O . TYR A 1 94 ? 0.221 1.217 6.102 1.00 90.81 94 TYR A O 1
ATOM 762 N N . LYS A 1 95 ? 2.201 2.151 5.609 1.00 88.62 95 LYS A N 1
ATOM 763 C CA . LYS A 1 95 ? 2.197 1.869 4.168 1.00 88.62 95 LYS A CA 1
ATOM 764 C C . LYS A 1 95 ? 3.528 1.214 3.822 1.00 88.62 95 LYS A C 1
ATOM 766 O O . LYS A 1 95 ? 4.566 1.881 3.855 1.00 88.62 95 LYS A O 1
ATOM 771 N N . VAL A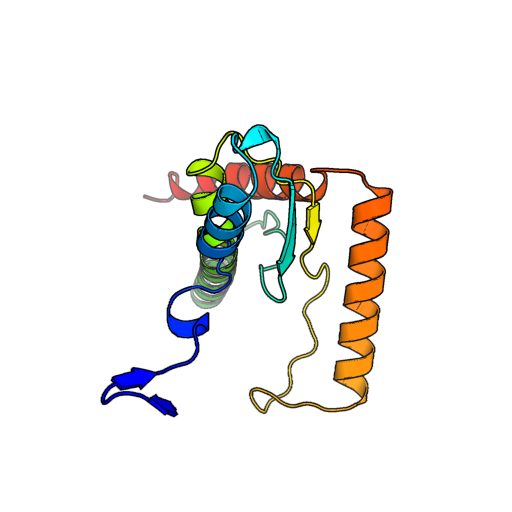 1 96 ? 3.499 -0.081 3.545 1.00 88.00 96 VAL A N 1
ATOM 772 C CA . VAL A 1 96 ? 4.661 -0.879 3.155 1.00 88.00 96 VAL A CA 1
ATOM 773 C C . VAL A 1 96 ? 4.605 -1.073 1.647 1.00 88.00 96 VAL A C 1
ATOM 775 O O . VAL A 1 96 ? 3.607 -1.546 1.109 1.00 88.00 96 VAL A O 1
ATOM 778 N N . VAL A 1 97 ? 5.670 -0.656 0.974 1.00 84.94 97 VAL A N 1
ATOM 779 C CA . VAL A 1 97 ? 5.876 -0.831 -0.465 1.00 84.94 97 VAL A CA 1
ATOM 780 C C . VAL A 1 97 ? 7.253 -1.457 -0.664 1.00 84.94 97 VAL A C 1
ATOM 782 O O . VAL A 1 97 ? 8.120 -1.205 0.178 1.00 84.94 97 VAL A O 1
ATOM 785 N N . PRO A 1 98 ? 7.481 -2.227 -1.740 1.00 85.44 98 PRO A N 1
ATOM 786 C CA . PRO A 1 98 ? 8.783 -2.811 -1.999 1.00 85.44 98 PRO A CA 1
ATOM 787 C C . PRO A 1 98 ? 9.845 -1.722 -2.181 1.00 85.44 98 PRO A C 1
ATOM 789 O O . PRO A 1 98 ? 9.700 -0.860 -3.051 1.00 85.44 98 PRO A O 1
ATOM 792 N N . ASP A 1 99 ? 10.926 -1.748 -1.398 1.00 78.44 99 ASP A N 1
ATOM 793 C CA . ASP A 1 99 ? 12.025 -0.780 -1.578 1.00 78.44 99 ASP A CA 1
ATOM 794 C C . ASP A 1 99 ? 12.854 -1.076 -2.841 1.00 78.44 99 ASP A C 1
ATOM 796 O O . ASP A 1 99 ? 13.511 -0.199 -3.413 1.00 78.44 99 ASP A O 1
ATOM 800 N N . THR A 1 100 ? 12.816 -2.324 -3.300 1.00 80.12 100 THR A N 1
ATOM 801 C CA . THR A 1 100 ? 13.502 -2.796 -4.506 1.00 80.12 100 THR A CA 1
ATOM 802 C C . THR A 1 100 ? 12.495 -3.350 -5.508 1.00 80.12 100 THR A C 1
ATOM 804 O O . THR A 1 100 ? 11.416 -3.790 -5.102 1.00 80.12 100 THR A O 1
ATOM 807 N N . PRO A 1 101 ? 12.797 -3.325 -6.822 1.00 80.31 101 PRO A N 1
ATOM 808 C CA . PRO A 1 101 ? 11.901 -3.904 -7.809 1.00 80.31 101 PRO A CA 1
ATOM 809 C C . PRO A 1 101 ? 11.740 -5.394 -7.520 1.00 80.31 101 PRO A C 1
ATOM 811 O O . PRO A 1 101 ? 12.734 -6.112 -7.402 1.00 80.31 101 PRO A O 1
ATOM 814 N N . LEU A 1 102 ? 10.495 -5.858 -7.412 1.00 83.56 102 LEU A N 1
ATOM 815 C CA . LEU A 1 102 ? 10.241 -7.282 -7.241 1.00 83.56 102 LEU A CA 1
ATOM 816 C C . LEU A 1 102 ? 10.750 -8.036 -8.480 1.00 83.56 102 LEU A C 1
ATOM 818 O O . LEU A 1 102 ? 10.547 -7.563 -9.608 1.00 83.56 102 LEU A O 1
ATOM 822 N N . PRO A 1 103 ? 11.399 -9.198 -8.304 1.00 82.19 103 PRO A N 1
ATOM 823 C CA . PRO A 1 103 ? 11.849 -9.998 -9.429 1.00 82.19 103 PRO A CA 1
ATOM 824 C C . PRO A 1 103 ? 10.654 -10.348 -10.320 1.00 82.19 103 PRO A C 1
ATOM 826 O O . PRO A 1 103 ? 9.662 -10.924 -9.873 1.00 82.19 103 PRO A O 1
ATOM 829 N N . SER A 1 104 ? 10.757 -9.989 -11.599 1.00 69.94 104 SER A N 1
ATOM 830 C CA . SER A 1 104 ? 9.757 -10.299 -12.618 1.00 69.94 104 SER A CA 1
ATOM 831 C C . SER A 1 104 ? 10.361 -11.232 -13.663 1.00 69.94 104 SER A C 1
ATOM 833 O O . SER A 1 104 ? 11.498 -11.063 -14.103 1.00 69.94 104 SER A O 1
ATOM 835 N N . GLY A 1 105 ? 9.613 -12.273 -14.025 1.00 62.41 105 GLY A N 1
ATOM 836 C CA . GLY A 1 105 ? 9.983 -13.168 -15.116 1.00 62.41 105 GLY A CA 1
ATOM 837 C C . GLY A 1 105 ? 9.490 -12.645 -16.465 1.00 62.41 105 GLY A C 1
ATOM 838 O O . GLY A 1 105 ? 8.548 -11.861 -16.530 1.00 62.41 105 GLY A O 1
ATOM 839 N N . TYR A 1 106 ? 10.061 -13.162 -17.558 1.00 58.94 106 TYR A N 1
ATOM 840 C CA . TYR A 1 106 ? 9.534 -12.949 -18.918 1.00 58.94 106 TYR A CA 1
ATOM 841 C C . TYR A 1 106 ? 8.084 -13.429 -19.084 1.00 58.94 106 TYR A C 1
ATOM 843 O O . TYR A 1 106 ? 7.373 -12.962 -19.970 1.00 58.94 106 TYR A O 1
ATOM 851 N N . ILE A 1 107 ? 7.659 -14.386 -18.255 1.00 68.25 107 ILE A N 1
ATOM 852 C CA . ILE A 1 107 ? 6.301 -14.919 -18.241 1.00 68.25 107 ILE A CA 1
ATOM 853 C C . ILE A 1 107 ? 5.516 -14.169 -17.157 1.00 68.25 107 ILE A C 1
ATOM 855 O O . ILE A 1 107 ? 5.892 -14.259 -15.981 1.00 68.25 107 ILE A O 1
ATOM 859 N N . PRO A 1 108 ? 4.426 -13.462 -17.516 1.00 64.94 108 PRO A N 1
ATOM 860 C CA . PRO A 1 108 ? 3.495 -12.919 -16.534 1.00 64.94 108 PRO A CA 1
ATOM 861 C C . PRO A 1 108 ? 3.041 -14.024 -15.574 1.00 64.94 108 PRO A C 1
ATOM 863 O O . PRO A 1 108 ? 2.675 -15.108 -16.023 1.00 64.94 108 PRO A O 1
ATOM 866 N N . LEU A 1 109 ? 3.068 -13.759 -14.262 1.00 71.75 109 LEU A N 1
ATOM 867 C CA . LEU A 1 109 ? 2.746 -14.744 -13.214 1.00 71.75 109 LEU A CA 1
ATOM 868 C C . LEU A 1 109 ? 3.689 -15.970 -13.190 1.00 71.75 109 LEU A C 1
ATOM 870 O O . LEU A 1 109 ? 3.274 -17.097 -12.923 1.00 71.75 109 LEU A O 1
ATOM 874 N N . GLY A 1 110 ? 4.978 -15.768 -13.474 1.00 74.06 110 GLY A N 1
ATOM 875 C CA . GLY A 1 110 ? 6.002 -16.806 -13.340 1.00 74.06 110 GLY A CA 1
ATOM 876 C C . GLY A 1 110 ? 6.395 -17.076 -11.881 1.00 74.06 110 GLY A C 1
ATOM 877 O O . GLY A 1 110 ? 7.217 -16.359 -11.318 1.00 74.06 110 GLY A O 1
ATOM 878 N N . PHE A 1 111 ? 5.875 -18.151 -11.284 1.00 81.56 111 PHE A N 1
ATOM 879 C CA . PHE A 1 111 ? 6.155 -18.545 -9.893 1.00 81.56 111 PHE A CA 1
ATOM 880 C C . PHE A 1 111 ? 7.382 -19.459 -9.762 1.00 81.56 111 PHE A C 1
ATOM 882 O O . PHE A 1 111 ? 7.273 -20.632 -9.402 1.00 81.56 111 PHE A O 1
ATOM 889 N N . ASN A 1 112 ? 8.572 -18.944 -10.075 1.00 87.81 112 ASN A N 1
ATOM 890 C CA . ASN A 1 112 ? 9.803 -19.704 -9.851 1.00 87.81 112 ASN A CA 1
ATOM 891 C C . ASN A 1 112 ? 10.268 -19.591 -8.386 1.00 87.81 112 ASN A C 1
ATOM 893 O O . ASN A 1 112 ? 10.048 -18.576 -7.724 1.00 87.81 112 ASN A O 1
ATOM 897 N N . ARG A 1 113 ? 10.903 -20.652 -7.877 1.00 90.62 113 ARG A N 1
ATOM 898 C CA . ARG A 1 113 ? 11.291 -20.757 -6.463 1.00 90.62 113 ARG A CA 1
ATOM 899 C C . ARG A 1 113 ? 12.203 -19.618 -6.018 1.00 90.62 113 ARG A C 1
ATOM 901 O O . ARG A 1 113 ? 11.962 -19.055 -4.956 1.00 90.62 113 ARG A O 1
ATOM 908 N N . ASP A 1 114 ? 13.221 -19.298 -6.806 1.00 90.75 114 ASP A N 1
ATOM 909 C CA . ASP A 1 114 ? 14.245 -18.329 -6.415 1.00 90.75 114 ASP A CA 1
ATOM 910 C C . ASP A 1 114 ? 13.655 -16.918 -6.332 1.00 90.75 114 ASP A C 1
ATOM 912 O O . ASP A 1 114 ? 13.801 -16.257 -5.306 1.00 90.75 114 ASP A O 1
ATOM 916 N N . SER A 1 115 ? 12.869 -16.505 -7.331 1.00 88.31 115 SER A N 1
ATOM 917 C CA . SER A 1 115 ? 12.145 -15.230 -7.300 1.00 88.31 115 SER A CA 1
ATOM 918 C C . SER A 1 115 ? 11.122 -15.170 -6.170 1.00 88.31 115 SER A C 1
ATOM 920 O O . SER A 1 115 ? 10.984 -14.127 -5.545 1.00 88.31 115 SER A O 1
ATOM 922 N N . MET A 1 116 ? 10.412 -16.262 -5.861 1.00 89.56 116 MET A N 1
ATOM 923 C CA . MET A 1 116 ? 9.488 -16.274 -4.719 1.00 89.56 116 MET A CA 1
ATOM 924 C C . MET A 1 116 ? 10.218 -16.112 -3.385 1.00 89.56 116 MET A C 1
ATOM 926 O O . MET A 1 116 ? 9.772 -15.337 -2.544 1.00 89.56 116 MET A O 1
ATOM 930 N N . LEU A 1 117 ? 11.338 -16.812 -3.188 1.00 93.75 117 LEU A N 1
ATOM 931 C CA . LEU A 1 117 ? 12.150 -16.671 -1.977 1.00 93.75 117 LEU A CA 1
ATOM 932 C C . LEU A 1 117 ? 12.730 -15.260 -1.851 1.00 93.75 117 LEU A C 1
ATOM 934 O O . LEU A 1 117 ? 12.760 -14.709 -0.752 1.00 93.75 117 LEU A O 1
ATOM 938 N N . GLU A 1 118 ? 13.135 -14.658 -2.966 1.00 91.31 118 GLU A N 1
ATOM 939 C CA . GLU A 1 118 ? 13.584 -13.271 -3.002 1.00 91.31 118 GLU A CA 1
ATOM 940 C C . GLU A 1 118 ? 12.452 -12.287 -2.672 1.00 91.31 118 GLU A C 1
ATOM 942 O O . GLU A 1 118 ? 12.647 -11.429 -1.816 1.00 91.31 118 GLU A O 1
ATOM 947 N N . MET A 1 119 ? 11.258 -12.440 -3.255 1.00 89.94 119 MET A N 1
ATOM 948 C CA . MET A 1 119 ? 10.089 -11.610 -2.923 1.00 89.94 119 MET A CA 1
ATOM 949 C C . MET A 1 119 ? 9.703 -11.722 -1.445 1.00 89.94 119 MET A C 1
ATOM 951 O O . MET A 1 119 ? 9.409 -10.713 -0.810 1.00 89.94 119 MET A O 1
ATOM 955 N N . ILE A 1 120 ? 9.740 -12.933 -0.878 1.00 92.75 120 ILE A N 1
ATOM 956 C CA . ILE A 1 120 ? 9.486 -13.154 0.552 1.00 92.75 120 ILE A CA 1
ATOM 957 C C . ILE A 1 120 ? 10.537 -12.426 1.394 1.00 92.75 120 ILE A C 1
ATOM 959 O O . ILE A 1 120 ? 10.180 -11.734 2.344 1.00 92.75 120 ILE A O 1
ATOM 963 N N . ARG A 1 121 ? 11.823 -12.552 1.041 1.00 94.38 121 ARG A N 1
ATOM 964 C CA . ARG A 1 121 ? 12.916 -11.860 1.736 1.00 94.38 121 ARG A CA 1
ATOM 965 C C . ARG A 1 121 ? 12.718 -10.343 1.707 1.00 94.38 121 ARG A C 1
ATOM 967 O O . ARG A 1 121 ? 12.797 -9.721 2.761 1.00 94.38 121 ARG A O 1
ATOM 974 N N . ILE A 1 122 ? 12.419 -9.777 0.535 1.00 91.81 122 ILE A N 1
ATOM 975 C CA . ILE A 1 122 ? 12.129 -8.345 0.361 1.00 91.81 122 ILE A CA 1
ATOM 976 C C . ILE A 1 122 ? 10.967 -7.931 1.273 1.00 91.81 122 ILE A C 1
ATOM 978 O O . ILE A 1 122 ? 11.117 -7.016 2.074 1.00 91.81 122 ILE A O 1
ATOM 982 N N . GLY A 1 123 ? 9.848 -8.662 1.243 1.00 90.56 123 GLY A N 1
ATOM 983 C CA . GLY A 1 123 ? 8.683 -8.354 2.077 1.00 90.56 123 GLY A CA 1
ATOM 984 C C . GLY A 1 123 ? 8.968 -8.393 3.583 1.00 90.56 123 GLY A C 1
ATOM 985 O O . GLY A 1 123 ? 8.482 -7.536 4.322 1.00 90.56 123 GLY A O 1
ATOM 986 N N . VAL A 1 124 ? 9.780 -9.351 4.049 1.00 93.94 124 VAL A N 1
ATOM 987 C CA . VAL A 1 124 ? 10.209 -9.421 5.457 1.00 93.94 124 VAL A CA 1
ATOM 988 C C . VAL A 1 124 ? 11.071 -8.213 5.822 1.00 93.94 124 VAL A C 1
ATOM 990 O O . VAL A 1 124 ? 10.815 -7.563 6.835 1.00 93.94 124 VAL A O 1
ATOM 993 N N . GLU A 1 125 ? 12.062 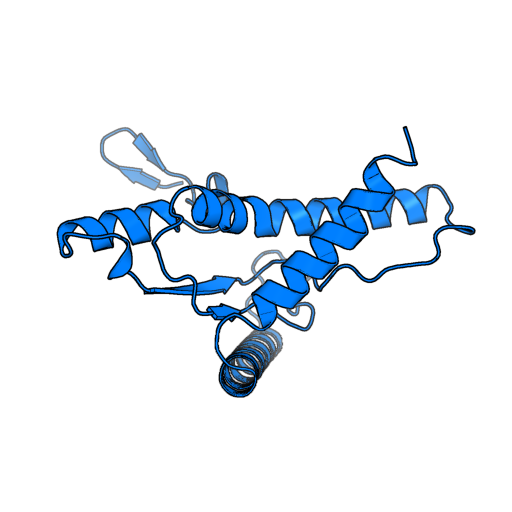-7.881 4.995 1.00 93.81 125 GLU A N 1
ATOM 994 C CA . GLU A 1 125 ? 12.959 -6.746 5.232 1.00 93.81 125 GLU A CA 1
ATOM 995 C C . GLU A 1 125 ? 12.209 -5.408 5.239 1.00 93.81 125 GLU A C 1
ATOM 997 O O . GLU A 1 125 ? 12.419 -4.587 6.139 1.00 93.81 125 GLU A O 1
ATOM 1002 N N . ASP A 1 126 ? 11.293 -5.206 4.291 1.00 90.44 126 ASP A N 1
ATOM 1003 C CA . ASP A 1 126 ? 10.482 -3.992 4.186 1.00 90.44 126 ASP A CA 1
ATOM 1004 C C . ASP A 1 126 ? 9.517 -3.854 5.372 1.00 90.44 126 ASP A C 1
ATOM 1006 O O . ASP A 1 126 ? 9.366 -2.763 5.935 1.00 90.44 126 ASP A O 1
ATOM 1010 N N . GLY A 1 127 ? 8.921 -4.966 5.817 1.00 90.75 127 GLY A N 1
ATOM 1011 C CA . GLY A 1 127 ? 8.097 -5.014 7.023 1.00 90.75 127 GLY A CA 1
ATOM 1012 C C . GLY A 1 127 ? 8.890 -4.651 8.281 1.00 90.75 127 GLY A C 1
ATOM 1013 O O . GLY A 1 127 ? 8.494 -3.758 9.034 1.00 90.75 127 GLY A O 1
ATOM 1014 N N . GLU A 1 128 ? 10.055 -5.271 8.492 1.00 92.88 128 GLU A N 1
ATOM 1015 C CA . GLU A 1 128 ? 10.934 -4.937 9.619 1.00 92.88 128 GLU A CA 1
ATOM 1016 C C . GLU A 1 128 ? 11.363 -3.467 9.602 1.00 92.88 128 GLU A C 1
ATOM 1018 O O . GLU A 1 128 ? 11.413 -2.804 10.645 1.00 92.88 128 GLU A O 1
ATOM 1023 N N . LYS A 1 129 ? 11.698 -2.949 8.419 1.00 90.56 129 LYS A N 1
ATOM 1024 C CA . LYS A 1 129 ? 12.108 -1.560 8.232 1.00 90.56 129 LYS A CA 1
ATOM 1025 C C . LYS A 1 129 ? 10.969 -0.599 8.564 1.00 90.56 129 LYS A C 1
ATOM 1027 O O . LYS A 1 129 ? 11.223 0.406 9.230 1.00 90.56 129 LYS A O 1
ATOM 1032 N N . ALA A 1 130 ? 9.740 -0.900 8.148 1.00 88.94 130 ALA A N 1
ATOM 1033 C CA . ALA A 1 130 ? 8.567 -0.089 8.462 1.00 88.94 130 ALA A CA 1
ATOM 1034 C C . ALA A 1 130 ? 8.333 0.003 9.978 1.00 88.94 130 ALA A C 1
ATOM 1036 O O . ALA A 1 130 ? 8.158 1.102 10.506 1.00 88.94 130 ALA A O 1
ATOM 1037 N N . ILE A 1 131 ? 8.437 -1.120 10.696 1.00 90.00 131 ILE A N 1
ATOM 1038 C CA . ILE A 1 131 ? 8.322 -1.137 12.160 1.00 90.00 131 ILE A CA 1
ATOM 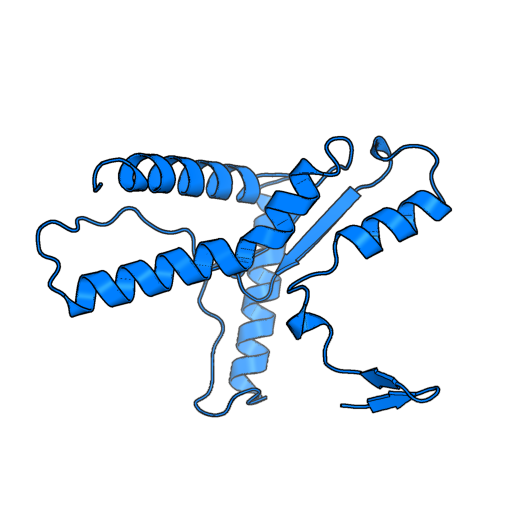1039 C C . ILE A 1 131 ? 9.440 -0.313 12.816 1.00 90.00 131 ILE A C 1
ATOM 1041 O O . ILE A 1 131 ? 9.152 0.524 13.671 1.00 90.00 131 ILE A O 1
ATOM 1045 N N . LYS A 1 132 ? 10.700 -0.480 12.382 1.00 90.88 132 LYS A N 1
ATOM 1046 C CA . LYS A 1 132 ? 11.858 0.274 12.911 1.00 90.88 132 LYS A CA 1
ATOM 1047 C C . LYS A 1 132 ? 11.735 1.788 12.695 1.00 90.88 132 LYS A C 1
ATOM 1049 O O . LYS A 1 132 ? 12.184 2.557 13.540 1.00 90.88 132 LYS A O 1
ATOM 1054 N N . GLN A 1 133 ? 11.156 2.226 11.576 1.00 85.75 133 GLN A N 1
ATOM 1055 C CA . GLN A 1 133 ? 10.959 3.651 11.278 1.00 85.75 133 GLN A CA 1
ATOM 1056 C C . GLN A 1 133 ? 9.780 4.280 12.035 1.00 85.75 133 GLN A C 1
ATOM 1058 O O . GLN A 1 133 ? 9.713 5.505 12.141 1.00 85.75 133 GLN A O 1
ATOM 1063 N N . GLY A 1 134 ? 8.874 3.458 12.565 1.00 84.50 134 GLY A N 1
ATOM 1064 C CA . GLY A 1 134 ? 7.671 3.902 13.256 1.00 84.50 134 GLY A CA 1
ATOM 1065 C C . GLY A 1 134 ? 6.518 4.294 12.316 1.00 84.50 134 GLY A C 1
ATOM 1066 O O . GLY A 1 134 ? 6.688 4.364 11.092 1.00 84.50 134 GLY A O 1
ATOM 1067 N N . PRO A 1 135 ? 5.319 4.530 12.880 1.00 85.19 135 PRO A N 1
ATOM 1068 C CA . PRO A 1 135 ? 4.121 4.887 12.122 1.00 85.19 135 PRO A CA 1
ATOM 1069 C C . PRO A 1 135 ? 4.327 6.075 11.176 1.00 85.19 135 PRO A C 1
ATOM 1071 O O . PRO A 1 135 ? 5.058 7.021 11.479 1.00 85.19 135 PRO A O 1
ATOM 1074 N N . MET A 1 136 ? 3.646 6.050 10.028 1.00 73.62 136 MET A N 1
ATOM 1075 C CA . MET A 1 136 ? 3.612 7.119 9.017 1.00 73.62 136 MET A CA 1
ATOM 1076 C C . MET A 1 136 ? 4.953 7.494 8.346 1.00 73.62 136 MET A C 1
ATOM 1078 O O . MET A 1 136 ? 4.974 8.392 7.499 1.00 73.62 136 MET A O 1
ATOM 1082 N N . ALA A 1 137 ? 6.076 6.832 8.643 1.00 71.19 137 ALA A N 1
ATOM 1083 C CA . ALA A 1 137 ? 7.386 7.215 8.100 1.00 71.19 137 ALA A CA 1
ATOM 1084 C C . ALA A 1 137 ? 7.465 7.148 6.560 1.00 71.19 137 ALA A C 1
ATOM 1086 O O . ALA A 1 137 ? 7.919 8.095 5.913 1.00 71.19 137 ALA A O 1
ATOM 1087 N N . ASN A 1 138 ? 6.957 6.071 5.954 1.00 63.91 138 ASN A N 1
ATOM 1088 C CA . ASN A 1 138 ? 6.915 5.921 4.493 1.00 63.91 138 ASN A CA 1
ATOM 1089 C C . ASN A 1 138 ? 5.932 6.896 3.832 1.00 63.91 138 ASN A C 1
ATOM 1091 O O . ASN A 1 138 ? 6.164 7.358 2.718 1.00 63.91 138 ASN A O 1
ATOM 1095 N N . GLN A 1 139 ? 4.862 7.264 4.536 1.00 65.44 139 GLN A N 1
ATOM 1096 C CA . GLN A 1 139 ? 3.857 8.196 4.028 1.00 65.44 139 GLN A CA 1
ATOM 1097 C C . GLN A 1 139 ? 4.403 9.625 3.940 1.00 65.44 139 GLN A C 1
ATOM 1099 O O . GLN A 1 139 ? 4.101 10.329 2.980 1.00 65.44 139 GLN A O 1
ATOM 1104 N N . LYS A 1 140 ? 5.255 10.040 4.891 1.00 65.56 140 LYS A N 1
ATOM 1105 C CA . LYS A 1 140 ? 5.960 11.333 4.828 1.00 65.56 140 LYS A CA 1
ATOM 1106 C C . LYS A 1 140 ? 6.847 11.426 3.582 1.00 65.56 140 LYS A C 1
ATOM 1108 O O . LYS A 1 140 ? 6.755 12.407 2.851 1.00 65.56 140 LYS A O 1
ATOM 1113 N N . LYS A 1 141 ? 7.608 10.366 3.285 1.00 66.50 141 LYS A N 1
ATOM 1114 C CA . LYS A 1 141 ? 8.454 10.278 2.079 1.00 66.50 141 LYS A CA 1
ATOM 1115 C C . LYS A 1 141 ? 7.636 10.321 0.785 1.00 66.50 141 LYS A C 1
ATOM 1117 O O . LYS A 1 141 ? 8.008 11.026 -0.148 1.00 66.50 141 LYS A O 1
ATOM 1122 N N . THR A 1 142 ? 6.498 9.618 0.730 1.00 65.31 142 THR A N 1
ATOM 1123 C CA . THR A 1 142 ? 5.577 9.707 -0.420 1.00 65.31 142 THR A CA 1
ATOM 1124 C C . THR A 1 142 ? 5.056 11.132 -0.597 1.00 65.31 142 THR A C 1
ATOM 1126 O O . THR A 1 142 ? 5.097 11.661 -1.702 1.00 65.31 142 THR A O 1
ATOM 1129 N N . ALA A 1 143 ? 4.606 11.783 0.479 1.00 65.75 143 ALA A N 1
ATOM 1130 C CA . ALA A 1 143 ? 4.097 13.150 0.412 1.00 65.75 143 ALA A CA 1
ATOM 1131 C C . ALA A 1 143 ? 5.167 14.148 -0.072 1.00 65.75 143 ALA A C 1
ATOM 1133 O O . ALA A 1 143 ? 4.851 15.064 -0.828 1.00 65.75 143 ALA A O 1
ATOM 1134 N N . GLU A 1 144 ? 6.430 13.966 0.321 1.00 66.31 144 GLU A N 1
ATOM 1135 C CA . GLU A 1 144 ? 7.566 14.745 -0.191 1.00 66.31 144 GLU A CA 1
ATOM 1136 C C . GLU A 1 144 ? 7.821 14.489 -1.686 1.00 66.31 144 GLU A C 1
ATOM 1138 O O . GLU A 1 144 ? 7.955 15.443 -2.452 1.00 66.31 144 GLU A O 1
ATOM 1143 N N . SER A 1 145 ? 7.819 13.226 -2.127 1.00 61.41 145 SER A N 1
ATOM 1144 C CA . SER A 1 145 ? 7.995 12.861 -3.543 1.00 61.41 145 SER A CA 1
ATOM 1145 C C . SER A 1 145 ? 6.867 13.411 -4.429 1.00 61.41 145 SER A C 1
ATOM 1147 O O . SER A 1 145 ? 7.132 13.976 -5.494 1.00 61.41 145 SER A O 1
ATOM 1149 N N . LEU A 1 146 ? 5.615 13.346 -3.960 1.00 63.50 146 LEU A N 1
ATOM 1150 C CA . LEU A 1 146 ? 4.450 13.908 -4.648 1.00 63.50 146 LEU A CA 1
ATOM 1151 C C . LEU A 1 146 ? 4.530 15.431 -4.759 1.00 63.50 146 LEU A C 1
ATOM 1153 O O . LEU A 1 146 ? 4.278 15.967 -5.836 1.00 63.50 146 LEU A O 1
ATOM 1157 N N . LYS A 1 147 ? 4.910 16.130 -3.680 1.00 64.25 147 LYS A N 1
ATOM 1158 C CA . LYS A 1 147 ? 5.117 17.587 -3.711 1.00 64.25 147 LYS A CA 1
ATOM 1159 C C . LYS A 1 147 ? 6.179 17.954 -4.737 1.00 64.25 147 LYS A C 1
ATOM 1161 O O . LYS A 1 147 ? 5.908 18.753 -5.625 1.00 64.25 147 LYS A O 1
ATOM 1166 N N . ASN A 1 148 ? 7.349 17.326 -4.657 1.00 59.12 148 ASN A N 1
ATOM 1167 C CA . ASN A 1 148 ? 8.463 17.629 -5.548 1.00 59.12 148 ASN A CA 1
ATOM 1168 C C . ASN A 1 148 ? 8.108 17.373 -7.016 1.00 59.12 148 ASN A C 1
ATOM 1170 O O . ASN A 1 148 ? 8.471 18.175 -7.863 1.00 59.12 148 ASN A O 1
ATOM 1174 N N . THR A 1 149 ? 7.353 16.318 -7.324 1.00 54.59 149 THR A N 1
ATOM 1175 C CA . THR A 1 149 ? 6.957 16.003 -8.707 1.00 54.59 149 THR A CA 1
ATOM 1176 C C . THR A 1 149 ? 5.852 16.935 -9.229 1.00 54.59 149 THR A C 1
ATOM 1178 O O . THR A 1 149 ? 5.874 17.319 -10.396 1.00 54.59 149 THR A O 1
ATOM 1181 N N . MET A 1 150 ? 4.919 17.361 -8.368 1.00 52.34 150 MET A N 1
ATOM 1182 C CA . MET A 1 150 ? 3.818 18.265 -8.731 1.00 52.34 150 MET A CA 1
ATOM 1183 C C . MET A 1 150 ? 4.301 19.684 -9.070 1.00 52.34 150 MET A C 1
ATOM 1185 O O . MET A 1 150 ? 3.745 20.304 -9.973 1.00 52.34 150 MET A O 1
ATOM 1189 N N . TYR A 1 151 ? 5.363 20.171 -8.415 1.00 45.84 151 TYR A N 1
ATOM 1190 C CA . TYR A 1 151 ? 5.966 21.472 -8.739 1.00 45.84 151 TYR A CA 1
ATOM 1191 C C . TYR A 1 151 ? 6.539 21.529 -10.166 1.00 45.84 151 TYR A C 1
ATOM 1193 O O . TYR A 1 151 ? 6.413 22.558 -10.813 1.00 45.84 151 TYR A O 1
ATOM 1201 N N . TYR A 1 152 ? 7.073 20.429 -10.706 1.00 44.28 152 TYR A N 1
ATOM 1202 C CA . TYR A 1 152 ? 7.615 20.405 -12.075 1.00 44.28 152 TYR A CA 1
ATOM 1203 C C . TYR A 1 152 ? 6.584 20.048 -13.155 1.00 44.28 152 TYR A C 1
ATOM 1205 O O . TYR A 1 152 ? 6.860 20.219 -14.337 1.00 44.28 152 TYR A O 1
ATOM 1213 N N . GLY A 1 153 ? 5.395 19.567 -12.780 1.00 36.03 153 GLY A N 1
ATOM 1214 C CA . GLY A 1 153 ? 4.312 19.292 -13.732 1.00 36.03 153 GLY A CA 1
ATOM 1215 C C . GLY A 1 153 ? 3.636 20.553 -14.286 1.00 36.03 153 GLY A C 1
ATOM 1216 O O . GLY A 1 153 ? 3.012 20.483 -15.340 1.00 36.03 153 GLY A O 1
ATOM 1217 N N . PHE A 1 154 ? 3.772 21.695 -13.600 1.00 33.44 154 PHE A N 1
ATOM 1218 C CA . PHE A 1 154 ? 3.203 22.984 -14.015 1.00 33.44 154 PHE A CA 1
ATOM 1219 C C . PHE A 1 154 ? 4.183 23.894 -14.770 1.00 33.44 154 PHE A C 1
ATOM 1221 O O . PHE A 1 154 ? 3.729 24.806 -15.447 1.00 33.44 154 PHE A O 1
ATOM 1228 N N . ASP A 1 155 ? 5.492 23.632 -14.716 1.00 33.09 155 ASP A N 1
ATOM 1229 C CA . ASP A 1 155 ? 6.512 24.440 -15.413 1.00 33.09 155 ASP A CA 1
ATOM 1230 C C . ASP A 1 155 ? 6.792 23.968 -16.858 1.00 33.09 155 ASP A C 1
ATOM 1232 O O . ASP A 1 155 ? 7.644 24.531 -17.546 1.00 33.09 155 ASP A O 1
ATOM 1236 N N . VAL A 1 156 ? 6.094 22.927 -17.336 1.00 35.00 156 VAL A N 1
ATOM 1237 C CA . VAL A 1 156 ? 6.268 22.343 -18.686 1.00 35.00 156 VAL A CA 1
ATOM 1238 C C . VAL A 1 156 ? 4.992 22.466 -19.544 1.00 35.00 156 VAL A C 1
ATOM 1240 O O . VAL A 1 156 ? 4.858 21.786 -20.562 1.00 35.00 156 VAL A O 1
ATOM 1243 N N . LEU A 1 157 ? 4.057 23.345 -19.165 1.00 33.06 157 LEU A N 1
ATOM 1244 C CA . LEU A 1 157 ? 2.904 23.736 -19.991 1.00 33.06 157 LEU A CA 1
ATOM 1245 C C . LEU A 1 157 ? 2.911 25.236 -20.291 1.00 33.06 157 LEU A C 1
ATOM 1247 O O . LEU A 1 157 ? 3.024 26.030 -19.334 1.00 33.06 157 LEU A O 1
#

Sequence (157 aa):
HRHLDGHTFVDGGSIWNIDLSGAIERCLEVVDDEADIIIDTILCSGAQNITQEDVSNYNTVSNYMRYSQISSYYNSLSDYEEIKRGYPKVEFRYKVVPDTPLPSGYIPLGFNRDSMLEMIRIGVEDGEKAIKQGPMANQKKTAESLKNTMYYGFDVL

Nearest PDB structures (foldseek):
  9j61-assembly6_F  TM=4.091E-01  e=6.014E+00  Streptomyces cinnamoneus

Secondary structure (DSSP, 8-state):
-EEETTEEE--GGGT-SS-HHHHHHHHHTT-S-GGG-EEEEE-S---S-------TT--HHHHHHHHHHHHHHHHHHHHHHHHHHH-TTSEEEEEE--SSPPP--SSTT---HHHHHHHHHHHHHHHHHHHHH-TTHHHHHHHHHHHHHHHHHSTT-

Radius of gyration: 18.43 Å; Cα contacts (8 Å, |Δi|>4): 131; chains: 1; bounding box: 46×45×43 Å

Mean predicted aligned error: 8.33 Å

Foldseek 3Di:
DDDDPNDDDDDPCVPDVDPPVVVLVVVVVPDVDLLVAEDADEHAFAQALDDDDDCVPPDPVNVVVSVVSVVRNCVSCVRVVVVCVVRVNHHDWHYFYQNDNQDDDPDVVDDDPVSVVVSVVSRVVSVVVRVVCGTCNVVVSNVVSVVVVVVVVVVVD

Organism: NCBI:txid151035

Solvent-accessible surface area (backbone atoms only — not comparable to full-atom values): 9528 Å² total; per-residue (Å²): 120,49,79,57,98,94,42,81,42,70,66,63,64,81,80,37,87,63,70,59,62,63,55,51,56,58,48,54,77,80,43,96,52,56,66,79,38,75,43,72,46,81,41,97,56,39,53,57,82,70,71,92,71,88,63,91,82,56,49,75,66,55,49,50,52,50,49,52,51,53,52,49,29,50,63,52,39,45,62,61,56,50,49,51,65,75,43,75,55,40,40,70,37,44,62,43,47,53,85,57,85,71,77,76,57,99,47,86,89,58,87,47,69,68,50,49,54,47,46,51,50,51,53,51,53,41,50,54,49,47,62,76,63,38,73,43,48,58,53,54,53,49,54,50,41,51,51,62,53,54,65,58,66,62,77,77,113

pLDDT: mean 81.35, std 14.61, range [33.06, 97.88]